Protein AF-A0A2Z3GTH1-F1 (afdb_monomer_lite)

Radius of gyration: 15.98 Å; chains: 1; bounding box: 39×35×47 Å

Secondary structure (DSSP, 8-state):
-EEEEEEEETTEEEEEEEEEEEPP--TTS--S---EEEEEEES-HHHHHHHHHHHS-TTSSSPPEEEE---HHHHHHHHHH-TTSEEEE-HHHHHHHHHHHHTT--

Sequence (106 aa):
MVDGSMLFTDQGWQETKLGRVPAAVPADGPAGPQASEYVAHRGHYSGFTPHFERRLPPDSAAQKVFITDGAEWIGNWLAATYPAATHILDYYHVVEKLAAVARLLP

Foldseek 3Di:
DWEWDWDQDPVGTFTKIKDKDFDDDDPPHDPDDTDIDMFIGGDDCVVGVVVRCVVVPLPDPDAAEDEYCPPPVVVVCCCVRNVRHHYHYDPVSVVVVVVVVVVVDD

Organism: NCBI:txid1850093

pLDDT: mean 91.64, std 9.9, range [56.72, 98.25]

Structure (mmCIF, N/CA/C/O backbone):
data_AF-A0A2Z3GTH1-F1
#
_entry.id   AF-A0A2Z3GTH1-F1
#
loop_
_atom_site.group_PDB
_atom_site.id
_atom_site.type_symbol
_atom_site.label_atom_id
_atom_site.label_alt_id
_atom_site.label_comp_id
_atom_site.label_asym_id
_atom_site.label_entity_id
_atom_site.label_seq_id
_atom_site.pdbx_PDB_ins_code
_atom_site.Cartn_x
_atom_site.Cartn_y
_atom_site.Cartn_z
_atom_site.occupancy
_atom_site.B_iso_or_equiv
_atom_site.auth_seq_id
_atom_site.auth_comp_id
_atom_site.auth_asym_id
_atom_site.auth_atom_id
_atom_site.pdbx_PDB_model_num
ATOM 1 N N . MET A 1 1 ? -1.516 4.104 -3.830 1.00 93.75 1 MET A N 1
ATOM 2 C CA . MET A 1 1 ? -2.347 3.793 -2.643 1.00 93.75 1 MET A CA 1
ATOM 3 C C . MET A 1 1 ? -2.905 2.396 -2.813 1.00 93.75 1 MET A C 1
ATOM 5 O O . MET A 1 1 ? -3.291 2.081 -3.937 1.00 93.75 1 MET A O 1
ATOM 9 N N . VAL A 1 2 ? -2.916 1.589 -1.755 1.00 97.12 2 VAL A N 1
ATOM 10 C CA . VAL A 1 2 ? -3.547 0.259 -1.736 1.00 97.12 2 VAL A CA 1
ATOM 11 C C . VAL A 1 2 ? -4.327 0.109 -0.435 1.00 97.12 2 VAL A C 1
ATOM 13 O O . VAL A 1 2 ? -3.813 0.506 0.604 1.00 97.12 2 VAL A O 1
ATOM 16 N N . ASP A 1 3 ? -5.547 -0.412 -0.510 1.00 95.94 3 ASP A N 1
ATOM 17 C CA . ASP A 1 3 ? -6.508 -0.428 0.600 1.00 95.94 3 ASP A CA 1
ATOM 18 C C . ASP A 1 3 ? -7.505 -1.600 0.463 1.00 95.94 3 ASP A C 1
ATOM 20 O O . ASP A 1 3 ? -7.762 -2.080 -0.654 1.00 95.94 3 ASP A O 1
ATOM 24 N N . GLY A 1 4 ? -8.068 -2.060 1.581 1.00 94.31 4 GLY A N 1
ATOM 25 C CA . GLY A 1 4 ? -9.231 -2.943 1.646 1.00 94.31 4 GLY A CA 1
ATOM 26 C C . GLY A 1 4 ? -10.527 -2.150 1.843 1.00 94.31 4 GLY A C 1
ATOM 27 O O . GLY A 1 4 ? -10.836 -1.692 2.936 1.00 94.31 4 GLY A O 1
ATOM 28 N N . SER A 1 5 ? -11.353 -2.035 0.799 1.00 91.81 5 SER A N 1
ATOM 29 C CA . SER A 1 5 ? -12.611 -1.276 0.860 1.00 91.81 5 SER A CA 1
ATOM 30 C C . SER A 1 5 ? -13.841 -2.178 0.835 1.00 91.81 5 SER A C 1
ATOM 32 O O . SER A 1 5 ? -13.904 -3.145 0.076 1.00 91.81 5 SER A O 1
ATOM 34 N N . MET A 1 6 ? -14.861 -1.848 1.624 1.00 94.69 6 MET A N 1
ATOM 35 C CA . MET A 1 6 ? -16.133 -2.571 1.622 1.00 94.69 6 MET A CA 1
ATOM 36 C C . MET A 1 6 ? -17.051 -2.028 0.524 1.00 94.69 6 MET A C 1
ATOM 38 O O . MET A 1 6 ? -17.477 -0.876 0.572 1.00 94.69 6 MET A O 1
ATOM 42 N N . LEU A 1 7 ? -17.400 -2.872 -0.448 1.00 94.81 7 LEU A N 1
ATOM 43 C CA . LEU A 1 7 ? -18.384 -2.560 -1.484 1.00 94.81 7 LEU A CA 1
ATOM 44 C C . LEU A 1 7 ? -19.691 -3.298 -1.204 1.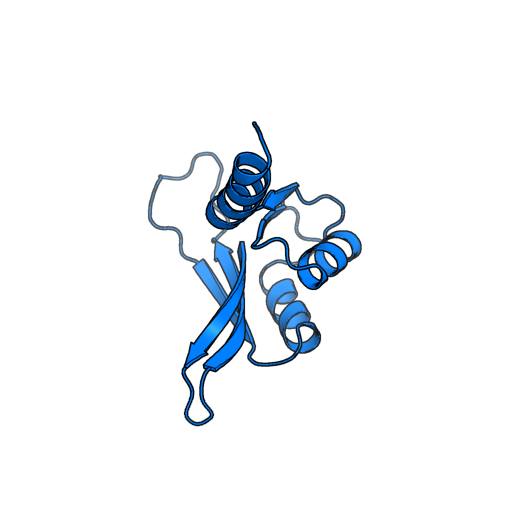00 94.81 7 LEU A C 1
ATOM 46 O O . LEU A 1 7 ? -19.693 -4.492 -0.897 1.00 94.81 7 LEU A O 1
ATOM 50 N N . PHE A 1 8 ? -20.810 -2.588 -1.329 1.00 96.12 8 PHE A N 1
ATOM 51 C CA . PHE A 1 8 ? -22.128 -3.192 -1.201 1.00 96.12 8 PHE A CA 1
ATOM 52 C C . PHE A 1 8 ? -22.520 -3.888 -2.507 1.00 96.12 8 PHE A C 1
ATOM 54 O O . PHE A 1 8 ? -22.448 -3.301 -3.587 1.00 96.12 8 PHE A O 1
ATOM 61 N N . THR A 1 9 ? -22.913 -5.153 -2.401 1.00 94.06 9 THR A N 1
ATOM 62 C CA . THR A 1 9 ? -23.285 -6.018 -3.526 1.00 94.06 9 THR A CA 1
ATOM 63 C C . THR A 1 9 ? -24.674 -6.609 -3.304 1.00 94.06 9 THR A C 1
ATOM 65 O O . THR A 1 9 ? -25.267 -6.462 -2.236 1.00 94.06 9 THR A O 1
ATOM 68 N N . ASP A 1 10 ? -25.180 -7.331 -4.297 1.00 96.31 10 ASP A N 1
ATOM 69 C CA . ASP A 1 10 ? -26.380 -8.164 -4.188 1.00 96.31 10 ASP A CA 1
ATOM 70 C C . ASP A 1 10 ? -26.281 -9.226 -3.075 1.00 96.31 10 ASP A C 1
ATOM 72 O O . ASP A 1 10 ? -27.296 -9.644 -2.527 1.00 96.31 10 ASP A O 1
ATOM 76 N N . GLN A 1 11 ? -25.061 -9.611 -2.696 1.00 95.31 11 GLN A N 1
ATOM 77 C CA . GLN A 1 11 ? -24.770 -10.547 -1.607 1.00 95.31 11 GLN A CA 1
ATOM 78 C C . GLN A 1 11 ? -24.330 -9.832 -0.312 1.00 95.31 11 GLN A C 1
ATOM 80 O O . GLN A 1 11 ? -23.702 -10.439 0.554 1.00 95.31 11 GLN A O 1
ATOM 85 N N . GLY A 1 12 ? -24.606 -8.531 -0.180 1.00 96.62 12 GLY A N 1
ATOM 86 C CA . GLY A 1 12 ? -24.226 -7.722 0.979 1.00 96.62 12 GLY A CA 1
ATOM 87 C C . GLY A 1 12 ? -22.837 -7.084 0.874 1.00 96.62 12 GLY A C 1
ATOM 88 O O . GLY A 1 12 ? -22.275 -6.941 -0.215 1.00 96.62 12 GLY A O 1
ATOM 89 N N . TRP A 1 13 ? -22.302 -6.644 2.015 1.00 96.62 13 TRP A N 1
ATOM 90 C CA . TRP A 1 13 ? -20.993 -5.992 2.102 1.00 96.62 13 TRP A CA 1
ATOM 91 C C . TRP A 1 13 ? -19.862 -6.988 1.860 1.00 96.62 13 TRP A C 1
ATOM 93 O O . TRP A 1 13 ? -19.736 -7.977 2.579 1.00 96.62 13 TRP A O 1
ATOM 103 N N . GLN A 1 14 ? -19.013 -6.700 0.876 1.00 95.75 14 GLN A N 1
ATOM 104 C CA . GLN A 1 14 ? -17.849 -7.518 0.559 1.00 95.75 14 GLN A CA 1
ATOM 105 C C . GLN A 1 14 ? -16.590 -6.671 0.457 1.00 95.75 14 GLN A C 1
ATOM 107 O O . GLN A 1 14 ? -16.580 -5.610 -0.170 1.00 95.75 14 GLN A O 1
ATOM 112 N N . GLU A 1 15 ? -15.507 -7.181 1.027 1.00 95.38 15 GLU A N 1
ATOM 113 C CA . GLU A 1 15 ? -14.201 -6.547 0.929 1.00 95.38 15 GLU A CA 1
ATOM 114 C C . GLU A 1 15 ? -13.641 -6.665 -0.499 1.00 95.38 15 GLU A C 1
ATOM 116 O O . GLU A 1 15 ? -13.565 -7.745 -1.094 1.00 95.38 15 GLU A O 1
ATOM 121 N N . THR A 1 16 ? -13.198 -5.537 -1.038 1.00 96.62 16 THR A N 1
ATOM 122 C CA . THR A 1 16 ? -12.596 -5.377 -2.358 1.00 96.62 16 THR A CA 1
ATOM 123 C C . THR A 1 16 ? -11.246 -4.698 -2.209 1.00 96.62 16 THR A C 1
ATOM 125 O O . THR A 1 16 ? -11.118 -3.667 -1.558 1.00 96.62 16 THR A O 1
ATOM 128 N N . LYS A 1 17 ? -10.229 -5.276 -2.842 1.00 97.88 17 LYS A N 1
ATOM 129 C CA . LYS A 1 17 ? -8.859 -4.776 -2.792 1.00 97.88 17 LYS A CA 1
ATOM 130 C C . LYS A 1 17 ? -8.760 -3.690 -3.843 1.00 97.88 17 LYS A C 1
ATOM 132 O O . LYS A 1 17 ? -9.034 -3.950 -5.019 1.00 97.88 17 LYS A O 1
ATOM 137 N N . LEU A 1 18 ? -8.433 -2.482 -3.411 1.00 97.12 18 LEU A N 1
ATOM 138 C CA . LEU A 1 18 ? -8.348 -1.310 -4.261 1.00 97.12 18 LEU A CA 1
ATOM 139 C C . LEU A 1 18 ? -6.909 -0.838 -4.357 1.00 97.12 18 LEU A C 1
ATOM 141 O O . LEU A 1 18 ? -6.166 -0.809 -3.383 1.00 97.12 18 LEU A O 1
ATOM 145 N N . GLY A 1 19 ? -6.533 -0.433 -5.559 1.00 96.81 19 GLY A N 1
ATOM 146 C CA . GLY A 1 19 ? -5.244 0.144 -5.857 1.00 96.81 19 GLY A CA 1
ATOM 147 C C . GLY A 1 19 ? -5.412 1.362 -6.741 1.00 96.81 19 GLY A C 1
ATOM 148 O O . GLY A 1 19 ? -6.147 1.318 -7.724 1.00 96.81 19 GLY A O 1
ATOM 149 N N . ARG A 1 20 ? -4.701 2.436 -6.412 1.00 95.38 20 ARG A N 1
ATOM 150 C CA . ARG A 1 20 ? -4.578 3.631 -7.247 1.00 95.38 20 ARG A CA 1
ATOM 151 C C . ARG A 1 20 ? -3.111 3.890 -7.558 1.00 95.38 20 ARG A C 1
ATOM 153 O O . ARG A 1 20 ? -2.305 4.027 -6.629 1.00 95.38 20 ARG A O 1
ATOM 160 N N . VAL A 1 21 ? -2.807 4.027 -8.845 1.00 93.88 21 VAL A N 1
ATOM 161 C CA . VAL A 1 21 ? -1.501 4.423 -9.378 1.00 93.88 21 VAL A CA 1
ATOM 162 C C . VAL A 1 21 ? -1.680 5.769 -10.088 1.00 93.88 21 VAL A C 1
ATOM 164 O O . VAL A 1 21 ? -2.345 5.821 -11.124 1.00 93.88 21 VAL A O 1
ATOM 167 N N . PRO A 1 22 ? -1.183 6.884 -9.527 1.00 87.94 22 PRO A N 1
ATOM 168 C CA . PRO A 1 22 ? -1.186 8.154 -10.243 1.00 87.94 22 PRO A CA 1
ATOM 169 C C . PRO A 1 22 ? -0.235 8.074 -11.442 1.00 87.94 22 PRO A C 1
ATOM 171 O O . PRO A 1 22 ? 0.788 7.389 -11.384 1.00 87.94 22 PRO A O 1
ATOM 174 N N . ALA A 1 23 ? -0.563 8.783 -12.520 1.00 81.19 23 ALA A N 1
ATOM 175 C CA . ALA A 1 23 ? 0.354 8.965 -13.634 1.00 81.19 23 ALA A CA 1
ATOM 176 C C . ALA A 1 23 ? 1.670 9.568 -13.125 1.00 81.19 23 ALA A C 1
ATOM 178 O O . ALA A 1 23 ? 1.668 10.444 -12.258 1.00 81.19 23 ALA A O 1
ATOM 179 N N . ALA A 1 24 ? 2.794 9.103 -13.670 1.00 70.38 24 ALA A N 1
ATOM 180 C CA . ALA A 1 24 ? 4.089 9.682 -13.353 1.00 70.38 24 ALA A CA 1
ATOM 181 C C . ALA A 1 24 ? 4.102 11.150 -13.792 1.00 70.38 24 ALA A C 1
ATOM 183 O O . ALA A 1 24 ? 3.828 11.456 -14.954 1.00 70.38 24 ALA A O 1
ATOM 184 N N . VAL A 1 25 ? 4.421 12.051 -12.866 1.00 64.25 25 VAL A N 1
ATOM 185 C CA . VAL A 1 25 ? 4.556 13.476 -13.167 1.00 64.25 25 VAL A CA 1
ATOM 186 C C . VAL A 1 25 ? 6.016 13.875 -12.995 1.00 64.25 25 VAL A C 1
ATOM 188 O O . VAL A 1 25 ? 6.624 13.508 -11.987 1.00 64.25 25 VAL A O 1
ATOM 191 N N . PRO A 1 26 ? 6.605 14.586 -13.975 1.00 65.19 26 PRO A N 1
ATOM 192 C CA . PRO A 1 26 ? 7.926 15.177 -13.814 1.00 65.19 26 PRO A CA 1
ATOM 193 C C . PRO A 1 26 ? 7.953 16.076 -12.577 1.00 65.19 26 PRO A C 1
ATOM 195 O O . PRO A 1 26 ? 6.965 16.750 -12.294 1.00 65.19 26 PRO A O 1
ATOM 198 N N . ALA A 1 27 ? 9.082 16.126 -11.869 1.00 66.06 27 ALA A N 1
ATOM 199 C CA . ALA A 1 27 ? 9.227 16.940 -10.658 1.00 66.06 27 ALA A CA 1
ATOM 200 C C . ALA A 1 27 ? 8.850 18.425 -10.868 1.00 66.06 27 ALA A C 1
ATOM 202 O O . ALA A 1 27 ? 8.334 19.053 -9.949 1.00 66.06 27 ALA A O 1
ATOM 203 N N . ASP A 1 28 ? 9.018 18.938 -12.093 1.00 70.56 28 ASP A N 1
ATOM 204 C CA . ASP A 1 28 ? 8.729 20.327 -12.483 1.00 70.56 28 ASP A CA 1
ATOM 205 C C . ASP A 1 28 ? 7.383 20.503 -13.224 1.00 70.56 28 ASP A C 1
ATOM 207 O O . ASP A 1 28 ? 7.141 21.519 -13.878 1.00 70.56 28 ASP A O 1
ATOM 211 N N . GLY A 1 29 ? 6.506 19.494 -13.193 1.00 62.94 29 GLY A N 1
ATOM 212 C CA . GLY A 1 29 ? 5.213 19.521 -13.880 1.00 62.94 29 GLY A CA 1
ATOM 213 C C . GLY A 1 29 ? 4.161 20.402 -13.184 1.00 62.94 29 GLY A C 1
ATOM 214 O O . GLY A 1 29 ? 4.208 20.586 -11.967 1.00 62.94 29 GLY A O 1
ATOM 215 N N . PRO A 1 30 ? 3.166 20.932 -13.924 1.00 60.25 30 PRO A N 1
ATOM 216 C CA . PRO A 1 30 ? 2.111 21.753 -13.338 1.00 60.25 30 PRO A CA 1
ATOM 217 C C . PRO A 1 30 ? 1.297 20.965 -12.302 1.00 60.25 30 PRO A C 1
ATOM 219 O O . PRO A 1 30 ? 0.884 19.828 -12.541 1.00 60.25 30 PRO A O 1
ATOM 222 N N . ALA A 1 31 ? 1.024 21.597 -11.158 1.00 62.22 31 ALA A N 1
ATOM 223 C CA . ALA A 1 31 ? 0.130 21.065 -10.137 1.00 62.22 31 ALA A CA 1
ATOM 224 C C . ALA A 1 31 ? -1.314 21.058 -10.672 1.00 62.22 31 ALA A C 1
ATOM 226 O O . ALA A 1 31 ? -1.991 22.082 -10.699 1.00 62.22 31 ALA A O 1
ATOM 227 N N . GLY A 1 32 ? -1.776 19.900 -11.138 1.00 60.38 32 GLY A N 1
ATOM 228 C CA . GLY A 1 32 ? -3.128 19.694 -11.652 1.00 60.38 32 GLY A CA 1
ATOM 229 C C . GLY A 1 32 ? -3.635 18.281 -11.356 1.00 60.38 32 GLY A C 1
ATOM 230 O O . GLY A 1 32 ? -2.851 17.431 -10.926 1.00 60.38 32 GLY A O 1
ATOM 231 N N . PRO A 1 33 ? -4.939 18.010 -11.554 1.00 56.72 33 PRO A N 1
ATOM 232 C CA . PRO A 1 33 ? -5.506 16.682 -11.354 1.00 56.72 33 PRO A CA 1
ATOM 233 C C . PRO A 1 33 ? -4.792 15.674 -12.258 1.00 56.72 33 PRO A C 1
ATOM 235 O O . PRO A 1 33 ? -4.893 15.718 -13.482 1.00 56.72 33 PRO A O 1
ATOM 238 N N . GLN A 1 34 ? -4.035 14.778 -11.633 1.00 70.31 34 GLN A N 1
ATOM 239 C CA . GLN A 1 34 ? -3.255 13.773 -12.339 1.00 70.31 34 GLN A CA 1
ATOM 240 C C . GLN A 1 34 ? -4.171 12.616 -12.729 1.00 70.31 34 GLN A C 1
ATOM 242 O O . GLN A 1 34 ? -4.887 12.066 -11.879 1.00 70.31 34 GLN A O 1
ATOM 247 N N . ALA A 1 35 ? -4.122 12.221 -14.004 1.00 84.00 35 ALA A N 1
ATOM 248 C CA . ALA A 1 35 ? -4.735 10.978 -14.451 1.00 84.00 35 ALA A CA 1
ATOM 249 C C . ALA A 1 35 ? -4.276 9.842 -13.527 1.00 84.00 35 ALA A C 1
ATOM 251 O O . ALA A 1 35 ? -3.119 9.787 -13.116 1.00 84.00 35 ALA A O 1
ATOM 252 N N . SER A 1 36 ? -5.204 8.988 -13.118 1.00 90.06 36 SER A N 1
ATOM 253 C CA . SER A 1 36 ? -4.916 7.893 -12.199 1.00 90.06 36 SER A CA 1
ATOM 254 C C . SER A 1 36 ? -5.491 6.613 -12.767 1.00 90.06 36 SER A C 1
ATOM 256 O O . SER A 1 36 ? -6.617 6.592 -13.264 1.00 90.06 36 SER A O 1
ATOM 258 N N . GLU A 1 37 ? -4.718 5.547 -12.664 1.00 93.12 37 GLU A N 1
ATOM 259 C CA . GLU A 1 37 ? -5.164 4.205 -12.980 1.00 93.12 37 GLU A CA 1
ATOM 260 C C . GLU A 1 37 ? -5.618 3.512 -11.703 1.00 93.12 37 GLU A C 1
ATOM 262 O O . GLU A 1 37 ? -5.008 3.661 -10.638 1.00 93.12 37 GLU A O 1
ATOM 267 N N . TYR A 1 38 ? -6.703 2.753 -11.818 1.00 94.81 38 TYR A N 1
ATOM 268 C CA . TYR A 1 38 ? -7.316 2.057 -10.699 1.00 94.81 38 TYR A CA 1
ATOM 269 C C . TYR A 1 38 ? -7.376 0.561 -10.977 1.00 94.81 38 TYR A C 1
ATOM 271 O O . TYR A 1 38 ? -7.691 0.127 -12.087 1.00 94.81 38 TYR A O 1
ATOM 279 N N . VAL A 1 39 ? -7.097 -0.224 -9.944 1.00 97.25 39 VAL A N 1
ATOM 280 C CA . VAL A 1 39 ? -7.281 -1.673 -9.926 1.00 97.25 39 VAL A CA 1
ATOM 281 C C . VAL A 1 39 ? -8.235 -1.994 -8.790 1.00 97.25 39 VAL A C 1
ATOM 283 O O . VAL A 1 39 ? -8.035 -1.541 -7.667 1.00 97.25 39 VAL A O 1
ATOM 286 N N . ALA A 1 40 ? -9.270 -2.772 -9.087 1.00 96.69 40 ALA A N 1
ATOM 287 C CA . ALA A 1 40 ? -10.214 -3.271 -8.103 1.00 96.69 40 ALA A CA 1
ATOM 288 C C . ALA A 1 40 ? -10.346 -4.783 -8.265 1.00 96.69 40 ALA A C 1
ATOM 290 O O . ALA A 1 40 ? -10.547 -5.276 -9.376 1.00 96.69 40 ALA A O 1
ATOM 291 N N . HIS A 1 41 ? -10.234 -5.517 -7.164 1.00 97.56 41 HIS A N 1
ATOM 292 C CA . HIS A 1 41 ? -10.409 -6.963 -7.158 1.00 97.56 41 HIS A CA 1
ATOM 293 C C . HIS A 1 41 ? -11.221 -7.398 -5.941 1.00 97.56 41 HIS A C 1
ATOM 295 O O . HIS A 1 41 ? -10.791 -7.249 -4.796 1.00 97.56 41 HIS A O 1
ATOM 301 N N . ARG A 1 42 ? -12.403 -7.958 -6.196 1.00 96.25 42 ARG A N 1
ATOM 302 C CA . ARG A 1 42 ? -13.248 -8.564 -5.167 1.00 96.25 42 ARG A CA 1
ATOM 303 C C . ARG A 1 42 ? -12.834 -10.021 -4.993 1.00 96.25 42 ARG A C 1
ATOM 305 O O . ARG A 1 42 ? -13.010 -10.814 -5.914 1.00 96.25 42 ARG A O 1
ATOM 312 N N . GLY A 1 43 ? -12.279 -10.355 -3.832 1.00 93.81 43 GLY A N 1
ATOM 313 C CA . GLY A 1 43 ? -11.720 -11.679 -3.565 1.00 93.81 43 GLY A CA 1
ATOM 314 C C . GLY A 1 43 ? -10.441 -11.620 -2.736 1.00 93.81 43 GLY A C 1
ATOM 315 O O . GLY A 1 43 ? -10.232 -10.695 -1.948 1.00 93.81 43 GLY A O 1
ATOM 316 N N . HIS A 1 44 ? -9.590 -12.628 -2.897 1.00 96.75 44 HIS A N 1
ATOM 317 C CA . HIS A 1 44 ? -8.314 -12.721 -2.193 1.00 96.75 44 HIS A CA 1
ATOM 318 C C . HIS A 1 44 ? -7.257 -11.798 -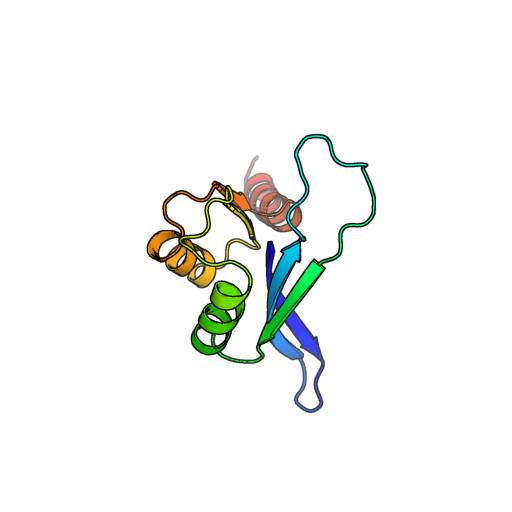2.824 1.00 96.75 44 HIS A C 1
ATOM 320 O O . HIS A 1 44 ? -7.259 -11.579 -4.035 1.00 96.75 44 HIS A O 1
ATOM 326 N N . TYR A 1 45 ? -6.319 -11.276 -2.027 1.00 96.88 45 TYR A N 1
ATOM 327 C CA . TYR A 1 45 ? -5.314 -10.326 -2.525 1.00 96.88 45 TYR A CA 1
ATOM 328 C C . TYR A 1 45 ? -4.400 -10.925 -3.608 1.00 96.88 45 TYR A C 1
ATOM 330 O O . TYR A 1 45 ? -3.908 -10.198 -4.463 1.00 96.88 45 TYR A O 1
ATOM 338 N N . SER A 1 46 ? -4.236 -12.248 -3.658 1.00 97.19 46 SER A N 1
ATOM 339 C CA . SER A 1 46 ? -3.476 -12.917 -4.727 1.00 97.19 46 SER A CA 1
ATOM 340 C C . SER A 1 46 ? -4.077 -12.726 -6.127 1.00 97.19 46 SER A C 1
ATOM 3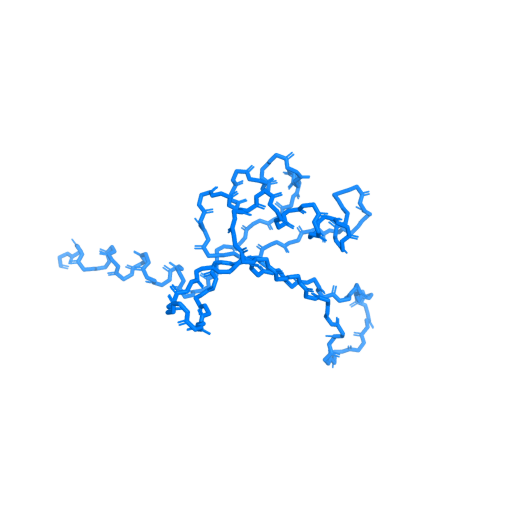42 O O . SER A 1 46 ? -3.359 -12.830 -7.116 1.00 97.19 46 SER A O 1
ATOM 344 N N . GLY A 1 47 ? -5.378 -12.431 -6.233 1.00 97.44 47 GLY A N 1
ATOM 345 C CA . GLY A 1 47 ? -6.011 -12.038 -7.495 1.00 97.44 47 GLY A CA 1
ATOM 346 C C . GLY A 1 47 ? -5.860 -10.545 -7.815 1.00 97.44 47 GLY A C 1
ATOM 347 O O . GLY A 1 47 ? -6.057 -10.132 -8.955 1.00 97.44 47 GLY A O 1
ATOM 348 N N . PHE A 1 48 ? -5.484 -9.732 -6.826 1.00 98.25 48 PHE A N 1
ATOM 349 C CA . PHE A 1 48 ? -5.264 -8.293 -6.954 1.00 98.25 48 PHE A CA 1
ATOM 350 C C . PHE A 1 48 ? -3.828 -7.963 -7.374 1.00 98.25 48 PHE A C 1
ATOM 352 O O . PHE A 1 48 ? -3.623 -7.225 -8.342 1.00 98.25 48 PHE A O 1
ATOM 359 N N . THR A 1 49 ? -2.834 -8.508 -6.665 1.00 98.19 49 THR A N 1
ATOM 360 C CA . THR A 1 49 ? -1.436 -8.064 -6.776 1.00 98.19 49 THR A CA 1
ATOM 361 C C . THR A 1 49 ? -0.861 -8.168 -8.192 1.00 98.19 49 THR A C 1
ATOM 363 O O . THR A 1 49 ? -0.304 -7.167 -8.646 1.00 98.19 49 THR A O 1
ATOM 366 N N . PRO A 1 50 ? -1.113 -9.229 -8.995 1.00 98.12 50 PRO A N 1
ATOM 367 C CA . PRO A 1 50 ? -0.562 -9.298 -10.350 1.00 98.12 50 PRO A CA 1
ATOM 368 C C . PRO A 1 50 ? -1.145 -8.225 -11.276 1.00 98.12 50 PRO A C 1
ATOM 370 O O . PRO A 1 50 ? -0.502 -7.789 -12.229 1.00 98.12 50 PRO A O 1
ATOM 373 N N . HIS A 1 51 ? -2.393 -7.804 -11.039 1.00 97.50 51 HIS A N 1
ATOM 374 C CA . HIS A 1 51 ? -3.031 -6.739 -11.814 1.00 97.50 51 HIS A CA 1
ATOM 375 C C . HIS A 1 51 ? -2.462 -5.373 -11.444 1.00 97.50 51 HIS A C 1
ATOM 377 O O . HIS A 1 51 ? -2.254 -4.544 -12.331 1.00 97.50 51 HIS A O 1
ATOM 383 N N . PHE A 1 52 ? -2.197 -5.158 -10.156 1.00 97.62 52 PHE A N 1
ATOM 384 C CA . PHE A 1 52 ? -1.582 -3.936 -9.661 1.00 97.62 52 PHE A CA 1
ATOM 385 C C . PHE A 1 52 ? -0.134 -3.791 -10.146 1.00 97.62 52 PHE A C 1
ATOM 387 O O . PHE A 1 52 ? 0.227 -2.746 -10.684 1.00 97.62 52 PHE A O 1
ATOM 394 N N . GLU A 1 53 ? 0.663 -4.855 -10.058 1.00 97.31 53 GLU A N 1
ATOM 395 C CA . GLU A 1 53 ? 2.061 -4.892 -10.508 1.00 97.31 53 GLU A CA 1
ATOM 396 C C . GLU A 1 53 ? 2.204 -4.590 -12.003 1.00 97.31 53 GLU A C 1
ATOM 398 O O . GLU A 1 53 ? 3.163 -3.946 -12.414 1.00 97.31 53 GLU A O 1
ATOM 403 N N . ARG A 1 54 ? 1.221 -4.956 -12.837 1.00 96.31 54 ARG A N 1
ATOM 404 C CA . ARG A 1 54 ? 1.219 -4.550 -14.253 1.00 96.31 54 ARG A CA 1
ATOM 405 C C . ARG A 1 54 ? 1.062 -3.043 -14.458 1.00 96.31 54 ARG A C 1
ATOM 407 O O . ARG A 1 54 ? 1.520 -2.538 -15.477 1.00 96.31 54 ARG A O 1
ATOM 414 N N . ARG A 1 55 ? 0.394 -2.335 -13.541 1.00 94.75 55 ARG A N 1
ATOM 415 C CA . ARG A 1 55 ? 0.226 -0.870 -13.607 1.00 94.75 55 ARG A CA 1
ATOM 416 C C . ARG A 1 55 ? 1.374 -0.128 -12.930 1.00 94.75 55 ARG A C 1
ATOM 418 O O . ARG A 1 55 ? 1.749 0.948 -13.379 1.00 94.75 55 ARG A O 1
ATOM 425 N N . LEU A 1 56 ? 1.958 -0.714 -11.886 1.00 94.62 56 LEU A N 1
ATOM 426 C CA . LEU A 1 56 ? 3.154 -0.204 -11.221 1.00 94.62 56 LEU A CA 1
ATOM 427 C C . LEU A 1 56 ? 4.228 -1.300 -11.157 1.00 94.62 56 LEU A C 1
ATOM 429 O O . LEU A 1 56 ? 4.362 -1.952 -10.119 1.00 94.62 56 LEU A O 1
ATOM 433 N N . PRO A 1 57 ? 5.004 -1.516 -12.234 1.00 95.75 57 PRO A N 1
ATOM 434 C CA . PRO A 1 57 ? 6.009 -2.571 -12.260 1.00 95.75 57 PRO A CA 1
ATOM 435 C C . PRO A 1 57 ? 7.043 -2.408 -11.136 1.00 95.75 57 PRO A C 1
ATOM 437 O O . PRO A 1 57 ? 7.572 -1.297 -10.970 1.00 95.75 57 PRO A O 1
ATOM 440 N N . PRO A 1 58 ? 7.369 -3.481 -10.389 1.00 95.56 58 PRO A N 1
ATOM 441 C CA . PRO A 1 58 ? 8.391 -3.450 -9.338 1.00 95.56 58 PRO A CA 1
ATOM 442 C C . PRO A 1 58 ? 9.738 -2.914 -9.831 1.00 95.56 58 PRO A C 1
ATOM 444 O O . PRO A 1 58 ? 10.320 -2.016 -9.214 1.00 95.56 58 PRO A O 1
ATOM 447 N N . ASP A 1 59 ? 10.136 -3.356 -11.024 1.00 94.81 59 ASP A N 1
ATOM 448 C CA . ASP A 1 59 ? 11.422 -3.044 -11.658 1.00 94.81 59 ASP A CA 1
ATOM 449 C C . ASP A 1 59 ? 11.445 -1.698 -12.400 1.00 94.81 59 ASP A C 1
ATOM 451 O O . ASP A 1 59 ? 12.442 -1.337 -13.023 1.00 94.81 59 ASP A O 1
ATOM 455 N N . SER A 1 60 ? 10.351 -0.927 -12.370 1.00 91.81 60 SER A N 1
ATOM 456 C CA . SER A 1 60 ? 10.324 0.395 -13.013 1.00 91.81 60 SER A CA 1
ATOM 457 C C . SER A 1 60 ? 11.355 1.347 -12.386 1.00 91.81 60 SER A C 1
ATOM 459 O O . SER A 1 60 ? 11.667 1.244 -11.205 1.00 91.81 60 SER A O 1
ATOM 461 N N . ALA A 1 61 ? 11.856 2.338 -13.122 1.00 88.88 61 ALA A N 1
ATOM 462 C CA . ALA A 1 61 ? 12.814 3.303 -12.559 1.00 88.88 61 ALA A CA 1
ATOM 463 C C . ALA A 1 61 ? 12.178 4.315 -11.578 1.00 88.88 61 ALA A C 1
ATOM 465 O O . ALA A 1 61 ? 12.884 5.099 -10.948 1.00 88.88 61 ALA A O 1
ATOM 466 N N . ALA A 1 62 ? 10.847 4.322 -11.448 1.00 86.56 62 ALA A N 1
ATOM 467 C CA . ALA A 1 62 ? 10.140 5.248 -10.574 1.00 86.56 62 ALA A CA 1
ATOM 468 C C . ALA A 1 62 ? 10.435 4.963 -9.094 1.00 86.56 62 ALA A C 1
ATOM 470 O O . ALA A 1 62 ? 10.471 3.806 -8.664 1.00 86.56 62 ALA A O 1
ATOM 471 N N . GLN A 1 63 ? 10.569 6.023 -8.296 1.00 90.06 63 GLN A N 1
ATOM 472 C CA . GLN A 1 63 ? 10.501 5.906 -6.844 1.00 90.06 63 GLN A CA 1
ATOM 473 C C . GLN A 1 63 ? 9.076 5.502 -6.449 1.00 90.06 63 GLN A C 1
ATOM 475 O O . GLN A 1 63 ? 8.109 6.142 -6.863 1.00 90.06 63 GLN A O 1
ATOM 480 N N . LYS A 1 64 ? 8.939 4.443 -5.646 1.00 92.88 64 LYS A N 1
ATOM 481 C CA . LYS A 1 64 ? 7.632 3.967 -5.184 1.00 92.88 64 LYS A CA 1
ATOM 482 C C . LYS A 1 64 ? 7.374 4.418 -3.758 1.00 92.88 64 LYS A C 1
ATOM 484 O O . LYS A 1 64 ? 8.189 4.197 -2.863 1.00 92.88 64 LYS A O 1
ATOM 489 N N . VAL A 1 65 ? 6.202 5.008 -3.565 1.00 94.81 65 VAL A N 1
ATOM 490 C CA . VAL A 1 65 ? 5.667 5.372 -2.257 1.00 94.81 65 VAL A CA 1
ATOM 491 C C . VAL A 1 65 ? 4.261 4.799 -2.157 1.00 94.81 65 VAL A C 1
ATOM 493 O O . VAL A 1 65 ? 3.414 5.045 -3.019 1.00 94.81 65 VAL A O 1
ATOM 496 N N . PHE A 1 66 ? 4.015 4.027 -1.106 1.00 96.62 66 PHE A N 1
ATOM 497 C CA . PHE A 1 66 ? 2.723 3.416 -0.832 1.00 96.62 66 PHE A CA 1
ATOM 498 C C . PHE A 1 66 ? 2.081 4.079 0.379 1.00 96.62 66 PHE A C 1
ATOM 500 O O . PHE A 1 66 ? 2.704 4.210 1.426 1.00 96.62 66 PHE A O 1
ATOM 507 N N . ILE A 1 67 ? 0.819 4.475 0.214 1.00 96.50 67 ILE A N 1
ATOM 508 C CA . ILE A 1 67 ? -0.082 4.872 1.299 1.00 96.50 67 ILE A CA 1
ATOM 509 C C . ILE A 1 67 ? -1.094 3.738 1.456 1.00 96.50 67 ILE A C 1
ATOM 511 O O . ILE A 1 67 ? -1.676 3.334 0.437 1.00 96.50 67 ILE A O 1
ATOM 515 N N . THR A 1 68 ? -1.243 3.205 2.670 1.00 96.75 68 THR A N 1
ATOM 516 C CA . THR A 1 68 ? -2.008 1.974 2.939 1.00 96.75 68 THR A CA 1
ATOM 517 C C . THR A 1 68 ? -2.756 2.020 4.268 1.00 96.75 68 THR A C 1
ATOM 519 O O . THR A 1 68 ? -2.322 2.729 5.175 1.00 96.75 68 THR A O 1
ATOM 522 N N . ASP A 1 69 ? -3.764 1.163 4.422 1.00 93.69 69 ASP A N 1
ATOM 523 C CA . ASP A 1 69 ? -4.517 0.941 5.671 1.00 93.69 69 ASP A CA 1
ATOM 524 C C . ASP A 1 69 ? -3.724 0.197 6.771 1.00 93.69 69 ASP A C 1
ATOM 526 O O . ASP A 1 69 ? -4.083 0.177 7.950 1.00 93.69 69 ASP A O 1
ATOM 530 N N . GLY A 1 70 ? -2.587 -0.394 6.397 1.00 92.75 70 GLY A N 1
ATOM 531 C CA . GLY A 1 70 ? -1.735 -1.164 7.296 1.00 92.75 70 GLY A CA 1
ATOM 532 C C . GLY A 1 70 ? -2.198 -2.604 7.510 1.00 92.75 70 GLY A C 1
ATOM 533 O O . GLY A 1 70 ? -1.741 -3.233 8.467 1.00 92.75 70 GLY A O 1
ATOM 534 N N . ALA A 1 71 ? -3.066 -3.134 6.646 1.00 94.44 71 ALA A N 1
ATOM 535 C CA . ALA A 1 71 ? -3.409 -4.546 6.621 1.00 94.44 71 ALA A CA 1
ATOM 536 C C . ALA A 1 71 ? -2.156 -5.413 6.404 1.00 94.44 71 ALA A C 1
ATOM 538 O O . ALA A 1 71 ? -1.291 -5.118 5.574 1.00 94.44 71 ALA A O 1
ATOM 539 N N . GLU A 1 72 ? -2.071 -6.525 7.136 1.00 95.62 72 GLU A N 1
ATOM 540 C CA . GLU A 1 72 ? -0.885 -7.390 7.160 1.00 95.62 72 GLU A CA 1
ATOM 541 C C . GLU A 1 72 ? -0.519 -7.929 5.768 1.00 95.62 72 GLU A C 1
ATOM 543 O O . GLU A 1 72 ? 0.654 -7.960 5.392 1.00 95.62 72 GLU A O 1
ATOM 548 N N . TRP A 1 73 ? -1.524 -8.289 4.962 1.00 96.12 73 TRP A N 1
ATOM 549 C CA . TRP A 1 73 ? -1.297 -8.789 3.606 1.00 96.12 73 TRP A CA 1
ATOM 550 C C . TRP A 1 73 ? -0.626 -7.743 2.707 1.00 96.12 73 TRP A C 1
ATOM 552 O O . TRP A 1 73 ? 0.205 -8.113 1.878 1.00 96.12 73 TRP A O 1
ATOM 562 N N . ILE A 1 74 ? -0.933 -6.451 2.892 1.00 97.44 74 ILE A N 1
ATOM 563 C CA . ILE A 1 74 ? -0.292 -5.364 2.143 1.00 97.44 74 ILE A CA 1
ATOM 564 C C . ILE A 1 74 ? 1.166 -5.250 2.571 1.00 97.44 74 ILE A C 1
ATOM 566 O O . ILE A 1 74 ? 2.049 -5.214 1.719 1.00 97.44 74 ILE A O 1
ATOM 570 N N . GLY A 1 75 ? 1.426 -5.249 3.882 1.00 97.00 75 GLY A N 1
ATOM 571 C CA . GLY A 1 75 ? 2.783 -5.177 4.424 1.00 97.00 75 GLY A CA 1
ATOM 572 C C . GLY A 1 75 ? 3.678 -6.306 3.910 1.00 97.00 75 GLY A C 1
ATOM 573 O O . GLY A 1 75 ? 4.763 -6.043 3.390 1.00 97.00 75 GLY A O 1
ATOM 574 N N . ASN A 1 76 ? 3.193 -7.548 3.980 1.00 97.62 76 ASN A N 1
ATOM 575 C CA . ASN A 1 76 ? 3.927 -8.730 3.525 1.00 97.62 76 ASN A CA 1
ATOM 576 C C . ASN A 1 76 ? 4.184 -8.702 2.013 1.00 97.62 76 ASN A C 1
ATOM 578 O O . ASN A 1 76 ? 5.303 -8.958 1.565 1.00 97.62 76 ASN A O 1
ATOM 582 N N . TRP A 1 77 ? 3.168 -8.358 1.217 1.00 98.00 77 TRP A N 1
ATOM 583 C CA . TRP A 1 77 ? 3.310 -8.265 -0.235 1.00 98.00 77 TRP A CA 1
ATOM 584 C C . TRP A 1 77 ? 4.288 -7.161 -0.652 1.00 98.00 77 TRP A C 1
ATOM 586 O O . TRP A 1 77 ? 5.165 -7.411 -1.484 1.00 98.00 77 TRP A O 1
ATOM 596 N N . LEU A 1 78 ? 4.186 -5.963 -0.068 1.00 97.69 78 LEU A N 1
ATOM 597 C CA . LEU A 1 78 ? 5.077 -4.856 -0.404 1.00 97.69 78 LEU A CA 1
ATOM 598 C C . LEU A 1 78 ? 6.519 -5.122 0.040 1.00 97.69 78 LEU A C 1
ATOM 600 O O . LEU A 1 78 ? 7.437 -4.820 -0.714 1.00 97.69 78 LEU A O 1
ATOM 604 N N . ALA A 1 79 ? 6.736 -5.737 1.207 1.00 97.12 79 ALA A N 1
ATOM 605 C CA . ALA A 1 79 ? 8.077 -6.112 1.656 1.00 97.12 79 ALA A CA 1
ATOM 606 C C . ALA A 1 79 ? 8.752 -7.114 0.701 1.00 97.12 79 ALA A C 1
ATOM 608 O O . ALA A 1 79 ? 9.950 -7.008 0.444 1.00 97.12 79 ALA A O 1
ATOM 609 N N . ALA A 1 80 ? 7.983 -8.058 0.151 1.00 97.88 80 ALA A N 1
ATOM 610 C CA . ALA A 1 80 ? 8.492 -9.039 -0.804 1.00 97.88 80 ALA A CA 1
ATOM 611 C C . ALA A 1 80 ? 8.711 -8.453 -2.211 1.00 97.88 80 ALA A C 1
ATOM 613 O O . ALA A 1 80 ? 9.682 -8.800 -2.878 1.00 97.88 80 ALA A O 1
ATOM 614 N N . THR A 1 81 ? 7.812 -7.576 -2.666 1.00 97.88 81 THR A N 1
ATOM 615 C CA . THR A 1 81 ? 7.722 -7.174 -4.083 1.00 97.88 81 THR A CA 1
ATOM 616 C C . THR A 1 81 ? 8.329 -5.798 -4.350 1.00 97.88 81 THR A C 1
ATOM 618 O O . THR A 1 81 ? 8.897 -5.558 -5.410 1.00 97.88 81 THR A O 1
ATOM 621 N N . TYR A 1 82 ? 8.249 -4.886 -3.383 1.00 97.25 82 TYR A N 1
ATOM 622 C CA . TYR A 1 82 ? 8.742 -3.513 -3.474 1.00 97.25 82 TYR A CA 1
ATOM 623 C C . TYR A 1 82 ? 9.666 -3.182 -2.284 1.00 97.25 82 TYR A C 1
ATOM 625 O O . TYR A 1 82 ? 9.412 -2.218 -1.563 1.00 97.25 82 TYR A O 1
ATOM 633 N N . PRO A 1 83 ? 10.769 -3.927 -2.069 1.00 95.94 83 PRO A N 1
ATOM 634 C CA . PRO A 1 83 ? 11.579 -3.831 -0.846 1.00 95.94 83 PRO A CA 1
ATOM 635 C C . PRO A 1 83 ? 12.219 -2.452 -0.612 1.00 95.94 83 PRO A C 1
ATOM 637 O O . PRO A 1 83 ? 12.564 -2.114 0.516 1.00 95.94 83 PRO A O 1
ATOM 640 N N . ALA A 1 84 ? 12.385 -1.651 -1.668 1.00 95.44 84 ALA A N 1
ATOM 641 C CA . ALA A 1 84 ? 12.938 -0.299 -1.595 1.00 95.44 84 ALA A CA 1
ATOM 642 C C . ALA A 1 84 ? 11.865 0.804 -1.504 1.00 95.44 84 ALA A C 1
ATOM 644 O O . ALA A 1 84 ? 12.202 1.990 -1.524 1.00 95.44 84 ALA A O 1
ATOM 645 N N . ALA A 1 85 ? 10.578 0.451 -1.474 1.00 96.12 85 ALA A N 1
ATOM 646 C CA . ALA A 1 85 ? 9.512 1.439 -1.439 1.00 96.12 85 ALA A CA 1
ATOM 647 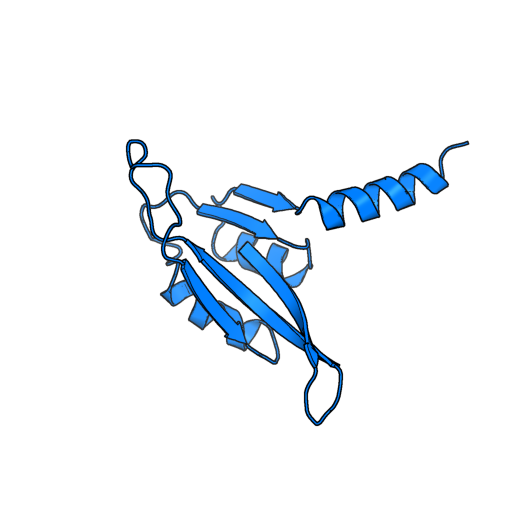C C . ALA A 1 85 ? 9.339 2.044 -0.042 1.00 96.12 85 ALA A C 1
ATOM 649 O O . ALA A 1 85 ? 9.508 1.390 0.984 1.00 96.12 85 ALA A O 1
ATOM 650 N N . THR A 1 86 ? 8.949 3.317 0.001 1.00 96.25 86 THR A N 1
ATOM 651 C CA . THR A 1 86 ? 8.537 3.959 1.253 1.00 96.25 86 THR A CA 1
ATOM 652 C C . THR A 1 86 ? 7.089 3.595 1.555 1.00 96.25 86 THR A C 1
ATOM 654 O O . THR A 1 86 ? 6.217 3.792 0.707 1.00 96.25 86 THR A O 1
ATOM 657 N N . HIS A 1 87 ? 6.823 3.071 2.753 1.00 94.81 87 HIS A N 1
ATOM 658 C CA . HIS A 1 87 ? 5.480 2.682 3.188 1.00 94.8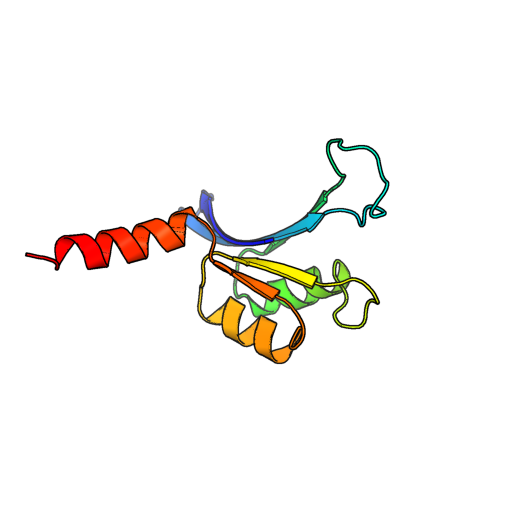1 87 HIS A CA 1
ATOM 659 C C . HIS A 1 87 ? 4.969 3.660 4.246 1.00 94.81 87 HIS A C 1
ATOM 661 O O . HIS A 1 87 ? 5.632 3.896 5.255 1.00 94.81 87 HIS A O 1
ATOM 667 N N . ILE A 1 88 ? 3.791 4.228 4.009 1.00 95.88 88 ILE A N 1
ATOM 668 C CA . ILE A 1 88 ? 3.150 5.224 4.864 1.00 95.88 88 ILE A CA 1
ATOM 669 C C . ILE A 1 88 ? 1.771 4.690 5.255 1.00 95.88 88 ILE A C 1
ATOM 671 O O . ILE A 1 88 ? 0.949 4.381 4.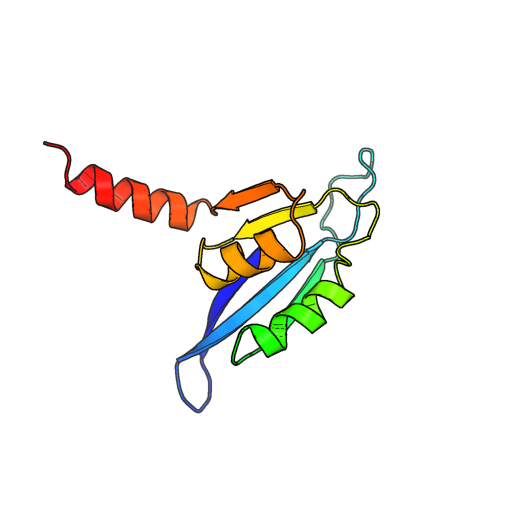392 1.00 95.88 88 ILE A O 1
ATOM 675 N N . LEU A 1 89 ? 1.510 4.587 6.558 1.00 95.31 89 LEU A N 1
ATOM 676 C CA . LEU A 1 89 ? 0.166 4.318 7.068 1.00 95.31 89 LEU A CA 1
ATOM 677 C C . LEU A 1 89 ? -0.706 5.554 6.836 1.00 95.31 89 LEU A C 1
ATOM 679 O O . LEU A 1 89 ? -0.258 6.672 7.106 1.00 95.31 89 LEU A O 1
ATOM 683 N N . ASP A 1 90 ? -1.925 5.377 6.335 1.00 93.75 90 ASP A N 1
ATOM 684 C CA . ASP A 1 90 ? -2.803 6.524 6.136 1.00 93.75 90 ASP A CA 1
ATOM 685 C C . ASP A 1 90 ? -3.212 7.196 7.454 1.00 93.75 90 ASP A C 1
ATOM 687 O O . ASP A 1 90 ? -3.145 6.630 8.549 1.00 93.75 90 ASP A O 1
ATOM 691 N N . TYR A 1 91 ? -3.613 8.460 7.333 1.00 94.25 91 TYR A N 1
ATOM 692 C CA . TYR A 1 91 ? -3.911 9.303 8.481 1.00 94.25 91 TYR A CA 1
ATOM 693 C C . TYR A 1 91 ? -5.055 8.753 9.338 1.00 94.25 91 TYR A C 1
ATOM 695 O O . TYR A 1 91 ? -4.976 8.819 10.564 1.00 94.25 91 TYR A O 1
ATOM 703 N N . TYR A 1 92 ? -6.102 8.212 8.711 1.00 92.12 92 TYR A N 1
ATOM 704 C CA . TYR A 1 92 ? -7.266 7.711 9.432 1.00 92.12 92 TYR A CA 1
ATOM 705 C C . TYR A 1 92 ? -6.862 6.546 10.344 1.00 92.12 92 TYR A C 1
ATOM 707 O O . TYR A 1 92 ? -7.095 6.603 11.554 1.00 92.12 92 TYR A O 1
ATOM 715 N N . HIS A 1 93 ? -6.139 5.561 9.811 1.00 92.75 93 HIS A N 1
ATOM 716 C CA . HIS A 1 93 ? -5.689 4.410 10.589 1.00 92.75 93 HIS A CA 1
ATOM 717 C C . HIS A 1 93 ? -4.579 4.743 11.591 1.00 92.75 93 HIS A C 1
ATOM 719 O O . HIS A 1 93 ? -4.499 4.116 12.652 1.00 92.75 93 HIS A O 1
ATOM 725 N N . VAL A 1 94 ? -3.735 5.746 11.318 1.00 94.31 94 VAL A N 1
ATOM 726 C CA . VAL A 1 94 ? -2.828 6.295 12.342 1.00 94.31 94 VAL A CA 1
ATOM 727 C C . VAL A 1 94 ? -3.643 6.831 13.521 1.00 94.31 94 VAL A C 1
ATOM 729 O O . VAL A 1 94 ? -3.365 6.481 14.669 1.00 94.31 94 VAL A O 1
ATOM 732 N N . VAL A 1 95 ? -4.662 7.651 13.255 1.00 96.19 95 VAL A N 1
ATOM 733 C CA . VAL A 1 95 ? -5.487 8.268 14.301 1.00 96.19 95 VAL A CA 1
ATOM 734 C C . VAL A 1 95 ? -6.271 7.227 15.092 1.00 96.19 95 VAL A C 1
ATOM 736 O O . VAL A 1 95 ? -6.321 7.342 16.312 1.00 96.19 95 VAL A O 1
ATOM 739 N N . GLU A 1 96 ? -6.822 6.188 14.462 1.00 94.50 96 GLU A N 1
ATOM 740 C CA . GLU A 1 96 ? -7.493 5.093 15.180 1.00 94.50 96 GLU A CA 1
ATOM 741 C C . GLU A 1 96 ? -6.572 4.433 16.213 1.00 94.50 96 GLU A C 1
ATOM 743 O O . GLU A 1 96 ? -6.951 4.249 17.374 1.00 94.50 96 GLU A O 1
ATOM 748 N N . LYS A 1 97 ? -5.330 4.132 15.815 1.00 91.50 97 LYS A N 1
ATOM 749 C CA . LYS A 1 97 ? -4.328 3.525 16.702 1.00 91.50 97 LYS A CA 1
ATOM 750 C C . LYS A 1 97 ? -3.936 4.475 17.831 1.00 91.50 97 LYS A C 1
ATOM 752 O O . LYS A 1 97 ? -3.881 4.062 18.989 1.00 91.50 97 LYS A O 1
ATOM 757 N N . LEU A 1 98 ? -3.714 5.752 17.519 1.00 95.25 98 LEU A N 1
ATOM 758 C CA . LEU A 1 98 ? -3.408 6.771 18.526 1.00 95.25 98 LEU A CA 1
ATOM 759 C C . LEU A 1 98 ? -4.566 6.967 19.508 1.00 95.25 98 LEU A C 1
ATOM 761 O O . LEU A 1 98 ? -4.333 7.047 20.709 1.00 95.25 98 LEU A O 1
ATOM 765 N N . ALA A 1 99 ? -5.809 6.999 19.027 1.00 95.31 99 ALA A N 1
ATOM 766 C CA . ALA A 1 99 ? -6.996 7.139 19.862 1.00 95.31 99 ALA A CA 1
ATOM 767 C C . ALA A 1 99 ? -7.175 5.940 20.801 1.00 95.31 99 ALA A C 1
ATOM 769 O O . ALA A 1 99 ? -7.539 6.124 21.963 1.00 95.31 99 ALA A O 1
ATOM 770 N N . ALA A 1 100 ? -6.890 4.722 20.328 1.00 94.62 100 ALA A N 1
ATOM 771 C CA . ALA A 1 100 ? -6.901 3.530 21.169 1.00 94.62 100 ALA A CA 1
ATOM 772 C C . ALA A 1 100 ? -5.880 3.636 22.312 1.00 94.62 100 ALA A C 1
ATOM 774 O O . ALA A 1 100 ? -6.231 3.382 23.461 1.00 94.62 100 ALA A O 1
ATOM 775 N N . VAL A 1 101 ? -4.652 4.079 22.019 1.00 95.56 101 VAL A N 1
ATOM 776 C CA . VAL A 1 101 ? -3.616 4.302 23.041 1.00 95.56 101 VAL A CA 1
ATOM 777 C C . VAL A 1 101 ? -4.001 5.435 23.992 1.00 95.56 101 VAL A C 1
ATOM 779 O O . VAL A 1 101 ? -3.870 5.281 25.200 1.00 95.56 101 VAL A O 1
ATOM 782 N N . ALA A 1 102 ? -4.522 6.550 23.479 1.00 96.12 102 ALA A N 1
ATOM 783 C CA . ALA A 1 102 ? -4.906 7.703 24.290 1.00 96.12 102 ALA A CA 1
ATOM 784 C C . ALA A 1 102 ? -5.964 7.355 25.350 1.00 96.12 102 ALA A C 1
ATOM 786 O O . ALA A 1 102 ? -5.906 7.874 26.457 1.00 96.12 102 ALA A O 1
ATOM 787 N N . ARG A 1 103 ? -6.889 6.433 25.049 1.00 95.00 103 ARG A N 1
ATOM 788 C CA . ARG A 1 103 ? -7.893 5.940 26.014 1.00 95.00 103 ARG A CA 1
ATOM 789 C C . ARG A 1 103 ? -7.304 5.116 27.163 1.00 95.00 103 ARG A C 1
ATOM 791 O O . ARG A 1 103 ? -8.013 4.859 28.130 1.00 95.00 103 ARG A O 1
ATOM 798 N N . LEU A 1 104 ? -6.058 4.665 27.035 1.00 95.12 104 LEU A N 1
ATOM 799 C CA . LEU A 1 104 ? -5.343 3.905 28.061 1.00 95.12 104 LEU A CA 1
ATOM 800 C C . LEU A 1 104 ? -4.440 4.795 28.926 1.00 95.12 104 LEU A C 1
ATOM 802 O O . LEU A 1 104 ? -3.871 4.303 29.899 1.00 95.12 104 LEU A O 1
ATOM 806 N N . LEU A 1 105 ? -4.277 6.072 28.567 1.00 90.81 105 LEU A N 1
ATOM 807 C CA . LEU A 1 105 ? -3.484 7.019 29.342 1.00 90.81 105 LEU A CA 1
ATOM 808 C C . LEU A 1 105 ? -4.332 7.598 30.496 1.00 90.81 105 LEU A C 1
ATOM 810 O O . LEU A 1 105 ? -5.523 7.842 30.291 1.00 90.81 105 LEU A O 1
ATOM 814 N N . PRO A 1 106 ? -3.741 7.763 31.695 1.00 76.81 106 PRO A N 1
ATOM 815 C CA . PRO A 1 106 ? -4.425 8.256 32.892 1.00 76.81 106 PRO A CA 1
ATOM 816 C C . PRO A 1 106 ? -4.801 9.741 32.825 1.00 76.81 106 PRO A C 1
ATOM 818 O O . PRO A 1 106 ? -4.119 10.504 32.101 1.00 76.81 106 PRO A O 1
#